Protein AF-A0A3P6CA48-F1 (afdb_monomer)

Nearest PDB structures (foldseek):
  6kyw-assembly1_B  TM=7.898E-01  e=3.110E-07  Brassica rapa
  6kyw-assembly1_A  TM=7.781E-01  e=2.750E-07  Brassica rapa
  8opz-assembly1_A  TM=3.203E-01  e=5.885E+00  Acinetobacter phage APK16

Solvent-accessible surface area (backbone atoms only — not comparable to full-atom values): 11022 Å² total; per-residue (Å²): 134,89,72,62,77,94,66,51,69,49,71,38,97,97,42,79,70,33,45,54,70,91,55,30,43,60,87,48,71,69,39,56,42,76,39,96,86,70,80,50,71,45,73,70,66,61,88,100,50,56,67,46,81,48,69,46,98,88,55,52,47,33,36,30,34,56,38,79,96,73,76,42,74,42,79,74,41,69,70,73,85,37,47,41,64,53,21,60,81,70,55,68,48,36,59,71,36,45,66,36,82,84,56,44,64,43,56,44,92,70,38,37,79,37,97,89,60,29,29,41,68,73,62,83,84,62,38,77,74,57,83,84,81,87,82,75,97,68,78,79,69,87,85,70,75,64,56,76,87,47,84,46,52,61,72,51,32,49,56,52,38,38,73,35,70,83,52,88,79,82,54,74,62,37

Sequence (174 aa):
MNYPDGIFAIDVTNYRMDTWNGYRFGDLPPVFQLNDNADSFLMNTFPNSYSRLTMSPAGLYHIHTWVPGMNLWNVSLSMREDACYWGRFNKTCGPYSVCSKNASCHCIQGVTEKLEGGCIRRNAMKCNEDIFEKLQKMKLPEDGERINGSSYSVEECEKVCLKDCDCKSFARMC

Radius of gyration: 18.99 Å; Cα contacts (8 Å, |Δi|>4): 239; chains: 1; bounding box: 41×39×56 Å

Secondary structure (DSSP, 8-state):
-PPPTT--EEEETTEEEEEB-SS-BTTS-S-EEE-TTSS-EEEP--TT--EEEEE-TTS-EEEEEEEGGGTEEEEEEE----HHHHHHHTT-S-TTEEE-TTS-EEEPTTEEE-TTSSEEESS---GGG-------SPPPPTTPPPSTTS---HHHHHHHHHH-TT-----TT-

InterPro domains:
  IPR000858 S-locus glycoprotein domain [PF00954] (38-113)
  IPR003609 PAN/Apple domain [PF08276] (127-172)
  IPR003609 PAN/Apple domain [PS50948] (127-174)

Organism: Brassica oleracea (NCBI:txid3712)

pLDDT: mean 80.18, std 10.65, range [42.03, 95.44]

Foldseek 3Di:
DDADPPWDFQDADPDGQFTDQQQDTFPDHSQWDQDPVNPDIDGHDDPPKDWDWDADNVGWIFIWIQDVVVRDTDGPDTDDPQLVSVCVVVVLAPPQWDADSVSDTDHDPQWDADPVGHTDGPDDDPQLPDDDDDDPPDGDDPPDHADPPDQDDPVRQVVVLSNDSPRDDDDGRD

Structure (mmCIF, N/CA/C/O backbone):
data_AF-A0A3P6CA48-F1
#
_entry.id   AF-A0A3P6CA48-F1
#
loop_
_atom_site.group_PDB
_atom_site.id
_atom_site.type_symbol
_atom_site.label_atom_id
_atom_site.label_alt_id
_atom_site.label_comp_id
_atom_site.label_asym_id
_atom_site.label_entity_id
_atom_site.label_seq_id
_atom_site.pdbx_PDB_ins_code
_atom_site.Cartn_x
_atom_site.Cartn_y
_atom_site.Cartn_z
_atom_site.occupancy
_atom_site.B_iso_or_equiv
_atom_site.auth_seq_id
_atom_site.auth_comp_id
_atom_site.auth_asym_id
_atom_site.auth_atom_id
_atom_site.pdbx_PDB_model_num
ATOM 1 N N . MET A 1 1 ? -15.776 5.666 -8.655 1.00 42.03 1 MET A N 1
ATOM 2 C CA . MET A 1 1 ? -15.454 5.822 -7.223 1.00 42.03 1 MET A CA 1
ATOM 3 C C . MET A 1 1 ? -14.883 7.218 -7.057 1.00 42.03 1 MET A C 1
ATOM 5 O O . MET A 1 1 ? -14.019 7.574 -7.846 1.00 42.03 1 MET A O 1
ATOM 9 N N . ASN A 1 2 ? -15.424 8.026 -6.142 1.00 42.72 2 ASN A N 1
ATOM 10 C CA . ASN A 1 2 ? -14.869 9.347 -5.835 1.00 42.72 2 ASN A CA 1
ATOM 11 C C . ASN A 1 2 ? -13.782 9.153 -4.779 1.00 42.72 2 ASN A C 1
ATOM 13 O O . ASN A 1 2 ? -14.066 8.601 -3.718 1.00 42.72 2 ASN A O 1
ATOM 17 N N . TYR A 1 3 ? -12.553 9.548 -5.096 1.00 49.59 3 TYR A N 1
ATOM 18 C CA . TYR A 1 3 ? -11.427 9.451 -4.175 1.00 49.59 3 TYR A CA 1
ATOM 19 C C . TYR A 1 3 ? -11.362 10.691 -3.281 1.00 49.59 3 TYR A C 1
ATOM 21 O O . TYR A 1 3 ? -11.605 11.793 -3.776 1.00 49.59 3 TYR A O 1
ATOM 29 N N . PRO A 1 4 ? -11.009 10.538 -1.992 1.00 54.75 4 PRO A N 1
ATOM 30 C CA . PRO A 1 4 ? -10.542 11.658 -1.188 1.00 54.75 4 PRO A CA 1
ATOM 31 C C . PRO A 1 4 ? -9.313 12.295 -1.847 1.00 54.75 4 PRO A C 1
ATOM 33 O O . PRO A 1 4 ? -8.452 11.581 -2.376 1.00 54.75 4 PRO A O 1
ATOM 36 N N . ASP A 1 5 ? -9.212 13.621 -1.789 1.00 56.53 5 ASP A N 1
ATOM 37 C CA . ASP A 1 5 ? -8.074 14.354 -2.344 1.00 56.53 5 ASP A CA 1
ATOM 38 C C . ASP A 1 5 ? -6.736 13.823 -1.794 1.00 56.53 5 ASP A C 1
ATOM 40 O O . ASP A 1 5 ? -6.569 13.569 -0.597 1.00 56.53 5 ASP A O 1
ATOM 44 N N . GLY A 1 6 ? -5.757 13.650 -2.688 1.00 62.16 6 GLY A N 1
ATOM 45 C CA . GLY A 1 6 ? -4.394 13.243 -2.331 1.00 62.16 6 GLY A CA 1
ATOM 46 C C . GLY A 1 6 ? -4.178 11.739 -2.127 1.00 62.16 6 GLY A C 1
ATOM 47 O O . GLY A 1 6 ? -3.109 11.349 -1.649 1.00 62.16 6 GLY A O 1
ATOM 48 N N . ILE A 1 7 ? -5.149 10.893 -2.483 1.00 69.50 7 ILE A N 1
ATOM 49 C CA . ILE A 1 7 ? -4.959 9.445 -2.617 1.00 69.50 7 ILE A CA 1
ATOM 50 C C . ILE A 1 7 ? -4.723 9.099 -4.088 1.00 69.50 7 ILE A C 1
ATOM 52 O O . ILE A 1 7 ? -5.602 9.275 -4.927 1.00 69.50 7 ILE A O 1
ATOM 56 N N . PHE A 1 8 ? -3.564 8.513 -4.385 1.00 76.31 8 PHE A N 1
ATOM 57 C CA . PHE A 1 8 ? -3.272 7.963 -5.708 1.00 76.31 8 PHE A CA 1
ATOM 58 C C . PHE A 1 8 ? -3.418 6.442 -5.689 1.00 76.31 8 PHE A C 1
ATOM 60 O O . PHE A 1 8 ? -2.934 5.775 -4.768 1.00 76.31 8 PHE A O 1
ATOM 67 N N . ALA A 1 9 ? -4.074 5.886 -6.704 1.00 76.25 9 ALA A N 1
ATOM 68 C CA . ALA A 1 9 ? -4.274 4.451 -6.845 1.00 76.25 9 ALA A CA 1
ATOM 69 C C . ALA A 1 9 ? -4.082 4.000 -8.297 1.00 76.25 9 ALA A C 1
ATOM 71 O O . ALA A 1 9 ? -4.310 4.762 -9.235 1.00 76.25 9 ALA A O 1
ATOM 72 N N . ILE A 1 10 ? -3.655 2.750 -8.461 1.00 75.25 10 ILE A N 1
ATOM 73 C CA . ILE A 1 10 ? -3.715 2.033 -9.733 1.00 75.25 10 ILE A CA 1
ATOM 74 C C . ILE A 1 10 ? -5.011 1.226 -9.714 1.00 75.25 10 ILE A C 1
ATOM 76 O O . ILE A 1 10 ? -5.170 0.356 -8.856 1.00 75.25 10 ILE A O 1
ATOM 80 N N . ASP A 1 11 ? -5.906 1.496 -10.662 1.00 74.12 11 ASP A N 1
ATOM 81 C CA . ASP A 1 11 ? -7.203 0.829 -10.775 1.00 74.12 11 ASP A CA 1
ATOM 82 C C . ASP A 1 11 ? -7.298 0.002 -12.051 1.00 74.12 11 ASP A C 1
ATOM 84 O O . ASP A 1 11 ? -6.843 0.405 -13.123 1.00 74.12 11 ASP A O 1
ATOM 88 N N . VAL A 1 12 ? -7.955 -1.148 -11.938 1.00 67.94 12 VAL A N 1
ATOM 89 C CA . VAL A 1 12 ? -8.281 -2.020 -13.066 1.00 67.94 12 VAL A CA 1
ATOM 90 C C . VAL A 1 12 ? -9.761 -2.309 -12.972 1.00 67.94 12 VAL A C 1
ATOM 92 O O . VAL A 1 12 ? -10.197 -2.835 -11.958 1.00 67.94 12 VAL A O 1
ATOM 95 N N . THR A 1 13 ? -10.517 -1.948 -14.010 1.00 64.25 13 THR A N 1
ATOM 96 C CA . THR A 1 13 ? -11.971 -2.133 -14.180 1.00 64.25 13 THR A CA 1
ATOM 97 C C . THR A 1 13 ? -12.689 -2.727 -12.954 1.00 64.25 13 THR A C 1
ATOM 99 O O . THR A 1 13 ? -12.823 -3.942 -12.833 1.00 64.25 13 THR A O 1
ATOM 102 N N . ASN A 1 14 ? -13.161 -1.849 -12.061 1.00 61.38 14 ASN A N 1
ATOM 103 C CA . ASN A 1 14 ? -13.905 -2.147 -10.823 1.00 61.38 14 ASN A CA 1
ATOM 104 C C . ASN A 1 14 ? -13.108 -2.651 -9.601 1.00 61.38 14 ASN A C 1
ATOM 106 O O . ASN A 1 14 ? -13.730 -2.935 -8.580 1.00 61.38 14 ASN A O 1
ATOM 110 N N . TYR A 1 15 ? -11.774 -2.709 -9.651 1.00 61.50 15 TYR A N 1
ATOM 111 C CA . TYR A 1 15 ? -10.930 -3.115 -8.522 1.00 61.50 15 TYR A CA 1
ATOM 112 C C . TYR A 1 15 ? -9.783 -2.129 -8.274 1.00 61.50 15 TYR A C 1
ATOM 114 O O . TYR A 1 15 ? -9.010 -1.808 -9.183 1.00 61.50 15 TYR A O 1
ATOM 122 N N . ARG A 1 16 ? -9.643 -1.692 -7.014 1.00 64.12 16 ARG A N 1
ATOM 123 C CA . ARG A 1 16 ? -8.539 -0.842 -6.558 1.00 64.12 16 ARG A CA 1
ATOM 124 C C . ARG A 1 16 ? -7.302 -1.709 -6.381 1.00 64.12 16 ARG A C 1
ATOM 126 O O . ARG A 1 16 ? -7.185 -2.395 -5.372 1.00 64.12 16 ARG A O 1
ATOM 133 N N . MET A 1 17 ? -6.364 -1.727 -7.326 1.00 70.19 17 MET A N 1
ATOM 134 C CA . MET A 1 17 ? -5.236 -2.666 -7.267 1.00 70.19 17 MET A CA 1
ATOM 135 C C . MET A 1 17 ? -4.247 -2.296 -6.167 1.00 70.19 17 MET A C 1
ATOM 137 O O . MET A 1 17 ? -4.059 -3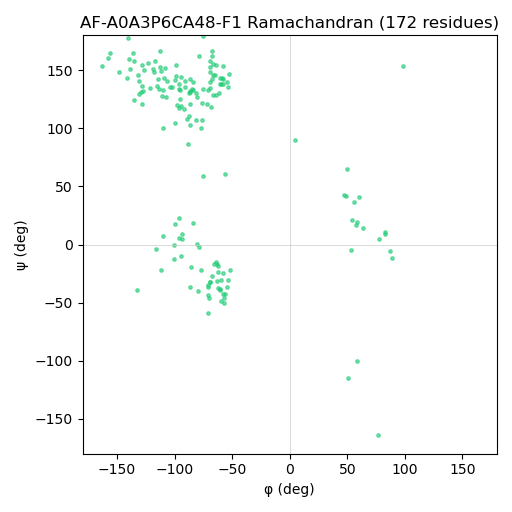.083 -5.237 1.00 70.19 17 MET A O 1
ATOM 141 N N . ASP A 1 18 ? -3.670 -1.099 -6.217 1.00 77.56 18 ASP A N 1
ATOM 142 C CA . ASP A 1 18 ? -2.642 -0.667 -5.269 1.00 77.56 18 ASP A CA 1
ATOM 143 C C . ASP A 1 18 ? -2.698 0.833 -5.010 1.00 77.56 18 ASP A C 1
ATOM 145 O O . ASP A 1 18 ? -3.057 1.621 -5.880 1.00 77.56 18 ASP A O 1
ATOM 149 N N . THR A 1 19 ? -2.329 1.224 -3.793 1.00 79.00 19 THR A N 1
ATOM 150 C CA . THR A 1 19 ? -2.370 2.608 -3.319 1.00 79.00 19 THR A CA 1
ATOM 151 C C . THR A 1 19 ? -0.960 3.150 -3.173 1.00 79.00 19 THR A C 1
ATOM 153 O O . THR A 1 19 ? -0.037 2.421 -2.795 1.00 79.00 19 THR A O 1
ATOM 156 N N . TRP A 1 20 ? -0.778 4.429 -3.491 1.00 80.88 20 TRP A N 1
ATOM 157 C CA . TRP A 1 20 ? 0.463 5.136 -3.214 1.00 80.88 20 TRP A CA 1
ATOM 158 C C . TRP A 1 20 ? 0.575 5.393 -1.715 1.00 80.88 20 TRP A C 1
ATOM 160 O O . TRP A 1 20 ? -0.267 6.071 -1.133 1.00 80.88 20 TRP A O 1
ATOM 170 N N . ASN A 1 21 ? 1.631 4.877 -1.090 1.00 77.00 21 ASN A N 1
ATOM 171 C CA . ASN A 1 21 ? 1.873 5.053 0.345 1.00 77.00 21 ASN A CA 1
ATOM 172 C C . ASN A 1 21 ? 2.904 6.151 0.665 1.00 77.00 21 ASN A C 1
ATOM 174 O O . ASN A 1 21 ? 3.501 6.137 1.743 1.00 77.00 21 ASN A O 1
ATOM 178 N N . GLY A 1 22 ? 3.189 7.040 -0.292 1.00 77.25 22 GLY A N 1
ATOM 179 C CA . GLY A 1 22 ? 4.251 8.042 -0.171 1.00 77.25 22 GLY A CA 1
ATOM 180 C C . GLY A 1 22 ? 5.628 7.589 -0.647 1.00 77.25 22 GLY A C 1
ATOM 181 O O . GLY A 1 22 ? 6.522 8.418 -0.784 1.00 77.25 22 GLY A O 1
ATOM 182 N N . TYR A 1 23 ? 5.808 6.290 -0.891 1.00 80.56 23 TYR A N 1
ATOM 183 C CA . TYR A 1 23 ? 7.094 5.706 -1.268 1.00 80.56 23 TYR A CA 1
ATOM 184 C C . TYR A 1 23 ? 7.001 4.754 -2.463 1.00 80.56 23 TYR A C 1
ATOM 186 O O . TYR A 1 23 ? 7.891 4.726 -3.310 1.00 80.56 23 TYR A O 1
ATOM 194 N N . ARG A 1 24 ? 5.939 3.948 -2.533 1.00 83.62 24 ARG A N 1
ATOM 195 C CA . ARG A 1 24 ? 5.675 3.007 -3.626 1.00 83.62 24 ARG A CA 1
ATOM 196 C C . ARG A 1 24 ? 4.180 2.692 -3.719 1.00 83.62 24 ARG A C 1
ATOM 198 O O . ARG A 1 24 ? 3.425 2.931 -2.777 1.00 83.62 24 ARG A O 1
ATOM 205 N N . PHE A 1 25 ? 3.764 2.104 -4.834 1.00 81.75 25 PHE A N 1
ATOM 206 C CA . PHE A 1 25 ? 2.420 1.545 -4.991 1.00 81.75 25 PHE A CA 1
ATOM 207 C C . PHE A 1 25 ? 2.391 0.102 -4.490 1.00 81.75 25 PHE A C 1
ATOM 209 O O . PHE A 1 25 ? 2.993 -0.763 -5.118 1.00 81.75 25 PHE A O 1
ATOM 216 N N . GLY A 1 26 ? 1.721 -0.173 -3.369 1.00 78.25 26 GLY A N 1
ATOM 217 C CA . GLY A 1 26 ? 1.612 -1.538 -2.834 1.00 78.25 26 GLY A CA 1
ATOM 218 C C . GLY A 1 26 ? 2.963 -2.261 -2.711 1.00 78.25 26 GLY A C 1
ATOM 219 O O . GLY A 1 26 ? 3.843 -1.842 -1.946 1.00 78.25 26 GLY A O 1
ATOM 220 N N . ASP A 1 27 ? 3.133 -3.336 -3.483 1.00 75.50 27 ASP A N 1
ATOM 221 C CA . ASP A 1 27 ? 4.367 -4.133 -3.540 1.00 75.50 27 ASP A CA 1
ATOM 222 C C . ASP A 1 27 ? 5.313 -3.759 -4.693 1.00 75.50 27 ASP A C 1
ATOM 224 O O . ASP A 1 27 ? 6.335 -4.424 -4.893 1.00 75.50 27 ASP A O 1
ATOM 228 N N . LEU A 1 28 ? 5.006 -2.705 -5.462 1.00 78.88 28 LEU A N 1
ATOM 229 C CA . LEU A 1 28 ? 5.900 -2.226 -6.511 1.00 78.88 28 LEU A CA 1
ATOM 230 C C . LEU A 1 28 ? 7.225 -1.800 -5.879 1.00 78.88 28 LEU A C 1
ATOM 232 O O . LEU A 1 28 ? 7.234 -1.225 -4.788 1.00 78.88 28 LEU A O 1
ATOM 236 N N . PRO A 1 29 ? 8.366 -2.031 -6.546 1.00 81.25 29 PRO A N 1
ATOM 237 C CA . PRO A 1 29 ? 9.593 -1.369 -6.157 1.00 81.25 29 PRO A CA 1
ATOM 238 C C . PRO A 1 29 ? 9.390 0.158 -6.219 1.00 81.25 29 PRO A C 1
ATOM 240 O O . PRO A 1 29 ? 8.553 0.640 -6.986 1.00 81.25 29 PRO A O 1
ATOM 243 N N . PRO A 1 30 ? 10.147 0.929 -5.424 1.00 86.44 30 PRO A N 1
ATOM 244 C CA . PRO A 1 30 ? 10.048 2.388 -5.338 1.00 86.44 30 PRO A CA 1
ATOM 245 C C . PRO A 1 30 ? 10.677 3.058 -6.572 1.00 86.44 30 PRO A C 1
ATOM 247 O O . PRO A 1 30 ? 11.652 3.796 -6.480 1.00 86.44 30 PRO A O 1
ATOM 250 N N . VAL A 1 31 ? 10.161 2.728 -7.755 1.00 86.94 31 VAL A N 1
ATOM 251 C CA . VAL A 1 31 ? 10.617 3.259 -9.046 1.00 86.94 31 VAL A CA 1
ATOM 252 C C . VAL A 1 31 ? 9.793 4.457 -9.492 1.00 86.94 31 VAL A C 1
ATOM 254 O O . VAL A 1 31 ? 10.164 5.111 -10.456 1.00 86.94 31 VAL A O 1
ATOM 257 N N . PHE A 1 32 ? 8.681 4.740 -8.815 1.00 88.19 32 PHE A N 1
ATOM 258 C CA . PHE A 1 32 ? 7.836 5.890 -9.101 1.00 88.19 32 PHE A CA 1
ATOM 259 C C . PHE A 1 32 ? 8.128 7.018 -8.121 1.00 88.19 32 PHE A C 1
ATOM 261 O O . PHE A 1 32 ? 8.322 6.779 -6.931 1.00 88.19 32 PHE A O 1
ATOM 268 N N . GLN A 1 33 ? 8.114 8.242 -8.628 1.00 89.12 33 GLN A N 1
ATOM 269 C CA . GLN A 1 33 ? 8.213 9.468 -7.855 1.00 89.12 33 GLN A CA 1
ATOM 270 C C . GLN A 1 33 ? 7.053 10.378 -8.245 1.00 89.12 33 GLN A C 1
ATOM 272 O O . GLN A 1 33 ? 6.780 10.559 -9.431 1.00 89.12 33 GLN A O 1
ATOM 277 N N . LEU A 1 34 ? 6.355 10.922 -7.250 1.00 86.31 34 LEU A N 1
ATOM 278 C CA . LEU A 1 34 ? 5.326 11.927 -7.492 1.00 86.31 34 LEU A CA 1
ATOM 279 C C . LEU A 1 34 ? 6.001 13.195 -8.030 1.00 86.31 34 LEU A C 1
ATOM 281 O O . LEU A 1 34 ? 6.983 13.657 -7.448 1.00 86.31 34 LEU A O 1
ATOM 285 N N . ASN A 1 35 ? 5.498 13.713 -9.147 1.00 85.56 35 ASN A N 1
ATOM 286 C CA . ASN A 1 35 ? 5.976 14.958 -9.736 1.00 85.56 35 ASN A CA 1
ATOM 287 C C . ASN A 1 35 ? 5.655 16.152 -8.816 1.00 85.56 35 ASN A C 1
ATOM 289 O O . ASN A 1 35 ? 4.693 16.092 -8.051 1.00 85.56 35 ASN A O 1
ATOM 293 N N . ASP A 1 36 ? 6.409 17.249 -8.920 1.00 81.56 36 ASP A N 1
ATOM 294 C CA . ASP A 1 36 ? 6.279 18.416 -8.026 1.00 81.56 36 ASP A CA 1
ATOM 295 C C . ASP A 1 36 ? 4.877 19.046 -8.065 1.00 81.56 36 ASP A C 1
ATOM 297 O O . ASP A 1 36 ? 4.374 19.540 -7.057 1.00 81.56 36 ASP A O 1
ATOM 301 N N . ASN A 1 37 ? 4.206 18.961 -9.216 1.00 80.00 37 ASN A N 1
ATOM 302 C CA . ASN A 1 37 ? 2.837 19.448 -9.406 1.00 80.00 37 ASN A CA 1
ATOM 303 C C . ASN A 1 37 ? 1.764 18.497 -8.839 1.00 80.00 37 ASN A C 1
ATOM 305 O O . ASN A 1 37 ? 0.577 18.798 -8.932 1.00 80.00 37 ASN A O 1
ATOM 309 N N . ALA A 1 38 ? 2.166 17.344 -8.291 1.00 75.94 38 ALA A N 1
ATOM 310 C CA . ALA A 1 38 ? 1.310 16.294 -7.737 1.00 75.94 38 ALA A CA 1
ATOM 311 C C . ALA A 1 38 ? 0.215 15.761 -8.687 1.00 75.94 38 ALA A C 1
ATOM 313 O O . ALA A 1 38 ? -0.764 15.165 -8.241 1.00 75.94 38 ALA A O 1
ATOM 314 N N . ASP A 1 39 ? 0.386 15.941 -9.997 1.00 81.44 39 ASP A N 1
ATOM 315 C CA . ASP A 1 39 ? -0.572 15.550 -11.038 1.00 81.44 39 ASP A CA 1
ATOM 316 C C . ASP A 1 39 ? -0.205 14.236 -11.746 1.00 81.44 39 ASP A C 1
ATOM 318 O O . ASP A 1 39 ? -1.007 13.665 -12.486 1.00 81.44 39 ASP A O 1
ATOM 322 N N . SER A 1 40 ? 1.019 13.753 -11.542 1.00 85.00 40 SER A N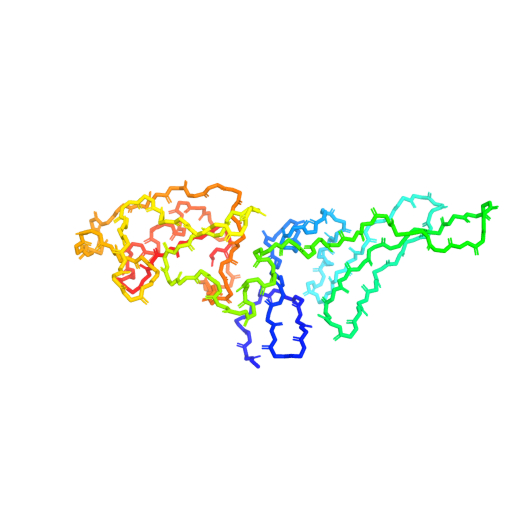 1
ATOM 323 C CA . SER A 1 40 ? 1.597 12.657 -12.311 1.00 85.00 40 SER A CA 1
ATOM 324 C C . SER A 1 40 ? 2.735 11.967 -11.561 1.00 85.00 40 SER A C 1
ATOM 326 O O . SER A 1 40 ? 3.335 12.520 -10.638 1.00 85.00 40 SER A O 1
ATOM 328 N N . PHE A 1 41 ? 3.041 10.736 -11.976 1.00 87.62 41 PHE A N 1
ATOM 329 C CA . PHE A 1 41 ? 4.183 9.972 -11.480 1.00 87.62 41 PHE A CA 1
ATOM 330 C C . PHE A 1 41 ? 5.244 9.833 -12.566 1.00 87.62 41 PHE A C 1
ATOM 332 O O . PHE A 1 41 ? 4.950 9.439 -13.695 1.00 87.62 41 PHE A O 1
ATOM 339 N N . LEU A 1 42 ? 6.492 10.093 -12.193 1.00 89.12 42 LEU A N 1
ATOM 340 C CA . LEU A 1 42 ? 7.669 9.837 -13.008 1.00 89.12 42 LEU A CA 1
ATOM 341 C C . LEU A 1 42 ? 8.253 8.478 -12.632 1.00 89.12 42 LEU A C 1
ATOM 343 O O . LEU A 1 42 ? 8.411 8.167 -11.452 1.00 89.12 42 LEU A O 1
ATOM 347 N N . MET A 1 43 ? 8.570 7.657 -13.634 1.00 87.94 43 MET A N 1
ATOM 348 C CA . MET A 1 43 ? 9.280 6.399 -13.421 1.00 87.94 43 MET A CA 1
ATOM 349 C C . MET A 1 43 ? 10.783 6.631 -13.563 1.00 87.94 43 MET A C 1
ATOM 351 O O . MET A 1 43 ? 11.265 6.963 -14.645 1.00 87.94 43 MET A O 1
ATOM 355 N N . ASN A 1 44 ? 11.523 6.413 -12.483 1.00 87.06 44 ASN A N 1
ATOM 356 C CA . ASN A 1 44 ? 12.972 6.514 -12.457 1.00 87.06 44 ASN A CA 1
ATOM 357 C C . ASN A 1 44 ? 13.594 5.285 -13.127 1.00 87.06 44 ASN A C 1
ATOM 359 O O . ASN A 1 44 ? 13.378 4.146 -12.706 1.00 87.06 44 ASN A O 1
ATOM 363 N N . THR A 1 45 ? 14.384 5.523 -14.173 1.00 85.00 45 THR A N 1
ATOM 364 C CA . THR A 1 45 ? 15.083 4.484 -14.938 1.00 85.00 45 THR A CA 1
ATOM 365 C C . THR A 1 45 ? 16.591 4.654 -14.839 1.00 85.00 45 THR A C 1
ATOM 367 O O . THR A 1 45 ? 17.102 5.744 -14.581 1.00 85.00 45 THR A O 1
ATOM 370 N N . PHE A 1 46 ? 17.332 3.572 -15.074 1.00 83.06 46 PHE A N 1
ATOM 371 C CA . PHE A 1 46 ? 18.785 3.661 -15.167 1.00 83.06 46 PHE A CA 1
ATOM 372 C C . PHE A 1 46 ? 19.211 4.465 -16.410 1.00 83.06 46 PHE A C 1
ATOM 374 O O . PHE A 1 46 ? 18.551 4.366 -17.451 1.00 83.06 46 PHE A O 1
ATOM 381 N N . PRO A 1 47 ? 20.318 5.231 -16.342 1.00 84.88 47 PRO A N 1
ATOM 382 C CA . PRO A 1 47 ? 20.875 5.908 -17.509 1.00 84.88 47 PRO A CA 1
ATOM 383 C C . PRO A 1 47 ? 21.135 4.922 -18.651 1.00 84.88 47 PRO A C 1
ATOM 385 O O . PRO A 1 47 ? 21.612 3.813 -18.417 1.00 84.88 47 PRO A O 1
ATOM 388 N N . ASN A 1 48 ? 20.838 5.329 -19.888 1.00 84.88 48 ASN A N 1
ATOM 389 C CA . ASN A 1 48 ? 20.998 4.508 -21.098 1.00 84.88 48 ASN A CA 1
ATOM 390 C C . ASN A 1 48 ? 20.214 3.179 -21.091 1.00 84.88 48 ASN A C 1
ATOM 392 O O . ASN A 1 48 ? 20.521 2.274 -21.865 1.00 84.88 48 ASN A O 1
ATOM 396 N N . SER A 1 49 ? 19.193 3.061 -20.241 1.00 85.81 49 SER A N 1
ATOM 397 C CA . SER A 1 49 ? 18.261 1.939 -20.221 1.00 85.81 49 SER A CA 1
ATOM 398 C C . SER A 1 49 ? 16.866 2.432 -20.573 1.00 85.81 49 SER A C 1
ATOM 400 O O . SER A 1 49 ? 16.404 3.440 -20.043 1.00 85.81 49 SER A O 1
ATOM 402 N N . TYR A 1 50 ? 16.165 1.690 -21.427 1.00 89.75 50 TYR A N 1
ATOM 403 C CA . TYR A 1 50 ? 14.744 1.920 -21.657 1.00 89.75 50 TYR A CA 1
ATOM 404 C C . TYR A 1 50 ? 13.948 0.979 -20.767 1.00 89.75 50 TYR A C 1
ATOM 406 O O . TYR A 1 50 ? 14.129 -0.239 -20.831 1.00 89.75 50 TYR A O 1
ATOM 414 N N . SER A 1 51 ? 13.044 1.534 -19.969 1.00 90.75 51 SER A N 1
ATOM 415 C CA . SER A 1 51 ? 12.087 0.756 -19.191 1.00 90.75 51 SER A CA 1
ATOM 416 C C . SER A 1 51 ? 10.673 1.243 -19.472 1.00 90.75 51 SER A C 1
ATOM 418 O O . SER A 1 51 ? 10.459 2.416 -19.770 1.00 90.75 51 SER A O 1
ATOM 420 N N . ARG A 1 52 ? 9.696 0.341 -19.380 1.00 89.69 52 ARG A N 1
ATOM 421 C CA . ARG A 1 52 ? 8.274 0.678 -19.520 1.00 89.69 52 ARG A CA 1
ATOM 422 C C . ARG A 1 52 ? 7.429 -0.114 -18.536 1.00 89.69 52 ARG A C 1
ATOM 424 O O . ARG A 1 52 ? 7.695 -1.296 -18.315 1.00 89.69 52 ARG A O 1
ATOM 431 N N . LEU A 1 53 ? 6.396 0.528 -18.007 1.00 86.62 53 LEU A N 1
ATOM 432 C CA . LEU A 1 53 ? 5.301 -0.147 -17.324 1.00 86.62 53 LEU A CA 1
ATOM 433 C C . LEU A 1 53 ? 4.259 -0.558 -18.370 1.00 86.62 53 LEU A C 1
ATOM 435 O O . LEU A 1 53 ? 3.866 0.252 -19.208 1.00 86.62 53 LEU A O 1
ATOM 439 N N . THR A 1 54 ? 3.816 -1.806 -18.334 1.00 87.06 54 THR A N 1
ATOM 440 C CA . THR A 1 54 ? 2.669 -2.291 -19.109 1.00 87.06 54 THR A CA 1
ATOM 441 C C . THR A 1 54 ? 1.641 -2.876 -18.156 1.00 87.06 54 THR A C 1
ATOM 443 O O . THR A 1 54 ? 1.981 -3.282 -17.045 1.00 87.06 54 THR A O 1
ATOM 446 N N . MET A 1 55 ? 0.385 -2.916 -18.587 1.00 81.12 55 MET A N 1
ATOM 447 C CA . MET A 1 55 ? -0.707 -3.522 -17.837 1.00 81.12 55 MET A CA 1
ATOM 448 C C . MET A 1 55 ? -1.454 -4.495 -18.745 1.00 81.12 55 MET A C 1
ATOM 450 O O . MET A 1 55 ? -1.771 -4.163 -19.888 1.00 81.12 55 MET A O 1
ATOM 454 N N . SER A 1 56 ? -1.694 -5.707 -18.256 1.00 78.62 56 SER A N 1
ATOM 455 C CA . SER A 1 56 ? -2.472 -6.723 -18.955 1.00 78.62 56 SER A CA 1
ATOM 456 C C . SER A 1 56 ? -3.976 -6.452 -18.810 1.00 78.62 56 SER A C 1
ATOM 458 O O . SER A 1 56 ? -4.389 -5.747 -17.886 1.00 78.62 56 SER A O 1
ATOM 460 N N . PRO A 1 57 ? -4.833 -7.048 -19.661 1.00 75.56 57 PRO A N 1
ATOM 461 C CA . PRO A 1 57 ? -6.286 -6.967 -19.493 1.00 75.56 57 PRO A CA 1
ATOM 462 C C . PRO A 1 57 ? -6.793 -7.504 -18.145 1.00 75.56 57 PRO A C 1
ATOM 464 O O . PRO A 1 57 ? -7.848 -7.088 -17.681 1.00 75.56 57 PRO A O 1
ATOM 467 N N . ALA A 1 58 ? -6.036 -8.402 -17.502 1.00 72.38 58 ALA A N 1
ATOM 468 C CA . ALA A 1 58 ? -6.330 -8.915 -16.163 1.00 72.38 58 ALA A CA 1
ATOM 469 C C . ALA A 1 58 ? -5.892 -7.956 -15.038 1.00 72.38 58 ALA A C 1
ATOM 471 O O . ALA A 1 58 ? -6.046 -8.274 -13.863 1.00 72.38 58 ALA A O 1
ATOM 472 N N . GLY A 1 59 ? -5.322 -6.795 -15.381 1.00 72.81 59 GLY A N 1
ATOM 473 C CA . GLY A 1 59 ? -4.859 -5.805 -14.415 1.00 72.81 59 GLY A CA 1
ATOM 474 C C . GLY A 1 59 ? -3.481 -6.057 -13.824 1.00 72.81 59 GLY A C 1
ATOM 475 O O . GLY A 1 59 ? -3.073 -5.372 -12.887 1.00 72.81 59 GLY A O 1
ATOM 476 N N . LEU A 1 60 ? -2.758 -7.033 -14.365 1.00 75.94 60 LEU A N 1
ATOM 477 C CA . LEU A 1 60 ? -1.404 -7.339 -13.929 1.00 75.94 60 LEU A CA 1
ATOM 478 C C . LEU A 1 60 ? -0.446 -6.371 -14.589 1.00 75.94 60 LEU A C 1
ATOM 480 O O . LEU A 1 60 ? -0.469 -6.195 -15.807 1.00 75.94 60 LEU A O 1
ATOM 484 N N . TYR A 1 61 ? 0.413 -5.763 -13.790 1.00 80.44 61 TYR A N 1
ATOM 485 C CA . TYR A 1 61 ? 1.379 -4.805 -14.283 1.00 80.44 61 TYR A CA 1
ATOM 486 C C . TYR A 1 61 ? 2.790 -5.387 -14.292 1.00 80.44 61 TYR A C 1
ATOM 488 O O . TYR A 1 61 ? 3.217 -6.117 -13.389 1.00 80.44 61 TYR A O 1
ATOM 496 N N . HIS A 1 62 ? 3.520 -5.047 -15.350 1.00 85.06 62 HIS A N 1
ATOM 497 C CA . HIS A 1 62 ? 4.868 -5.526 -15.601 1.00 85.06 62 HIS A CA 1
ATOM 498 C C . HIS A 1 62 ? 5.794 -4.348 -15.862 1.00 85.06 62 HIS A C 1
ATOM 500 O O . HIS A 1 62 ? 5.469 -3.441 -16.629 1.00 85.06 62 HIS A O 1
ATOM 506 N N . ILE A 1 63 ? 6.984 -4.392 -15.267 1.00 87.50 63 ILE A N 1
ATOM 507 C CA . ILE A 1 63 ? 8.078 -3.506 -15.656 1.00 87.50 63 ILE A CA 1
ATOM 508 C C . ILE A 1 63 ? 8.944 -4.276 -16.637 1.00 87.50 63 ILE A C 1
ATOM 510 O O . ILE A 1 63 ? 9.544 -5.299 -16.293 1.00 87.50 63 ILE A O 1
ATOM 514 N N . HIS A 1 64 ? 9.016 -3.767 -17.859 1.00 90.75 64 HIS A N 1
ATOM 515 C CA . HIS A 1 64 ? 9.917 -4.274 -18.874 1.00 90.75 64 HIS A CA 1
ATOM 516 C C . HIS A 1 64 ? 11.162 -3.405 -18.960 1.00 90.75 64 HIS A C 1
ATOM 518 O O . HIS A 1 64 ? 11.065 -2.182 -18.872 1.00 90.75 64 HIS A O 1
ATOM 524 N N . THR A 1 65 ? 12.297 -4.036 -19.234 1.00 92.25 65 THR A N 1
ATOM 525 C CA . THR A 1 65 ? 13.547 -3.361 -19.586 1.00 92.25 65 THR A CA 1
ATOM 526 C C . THR A 1 65 ? 13.996 -3.833 -20.958 1.00 92.25 65 THR A C 1
ATOM 528 O O . THR A 1 65 ? 13.931 -5.025 -21.272 1.00 92.25 65 THR A O 1
ATOM 531 N N . TRP A 1 66 ? 14.409 -2.895 -21.800 1.00 93.56 66 TRP A N 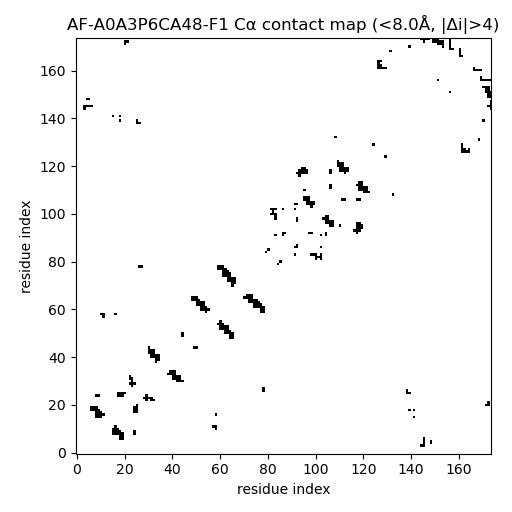1
ATOM 532 C CA . TRP A 1 66 ? 14.928 -3.190 -23.125 1.00 93.56 66 TRP A CA 1
ATOM 533 C C . TRP A 1 66 ? 16.302 -3.847 -23.023 1.00 93.56 66 TRP A C 1
ATOM 535 O O . TRP A 1 66 ? 17.172 -3.364 -22.300 1.00 93.56 66 TRP A O 1
ATOM 545 N N . VAL A 1 67 ? 16.504 -4.931 -23.768 1.00 92.69 67 VAL A N 1
ATOM 546 C CA . VAL A 1 67 ? 17.787 -5.633 -23.862 1.00 92.69 67 VAL A CA 1
ATOM 547 C C . VAL A 1 67 ? 18.361 -5.396 -25.261 1.00 92.69 67 VAL A C 1
ATOM 549 O O . VAL A 1 67 ? 17.948 -6.083 -26.199 1.00 92.69 67 VAL A O 1
ATOM 552 N N . PRO A 1 68 ? 19.320 -4.460 -25.432 1.00 90.06 68 PRO A N 1
ATOM 553 C CA . PRO A 1 68 ? 19.822 -4.081 -26.754 1.00 90.06 68 PRO A CA 1
ATOM 554 C C . PRO A 1 68 ? 20.406 -5.255 -27.542 1.00 90.06 68 PRO A C 1
ATOM 556 O O . PRO A 1 68 ? 20.095 -5.422 -28.714 1.00 90.06 68 PRO A O 1
ATOM 559 N N . GLY A 1 69 ? 21.190 -6.121 -26.888 1.00 92.00 69 GLY A N 1
ATOM 560 C CA . GLY A 1 69 ? 21.832 -7.266 -27.546 1.00 92.00 69 GLY A CA 1
ATOM 561 C C . GLY A 1 69 ? 20.860 -8.326 -28.075 1.00 92.00 69 GLY A C 1
ATOM 562 O O . GLY A 1 69 ? 21.247 -9.146 -28.899 1.00 92.00 69 GLY A O 1
ATOM 563 N N . MET A 1 70 ? 19.605 -8.309 -27.620 1.00 93.62 70 MET A N 1
ATOM 564 C CA . MET A 1 70 ? 18.572 -9.270 -28.014 1.00 93.62 70 MET A CA 1
ATOM 565 C C . MET A 1 70 ? 17.402 -8.617 -28.763 1.00 93.62 70 MET A C 1
ATOM 567 O O . MET A 1 70 ? 16.499 -9.328 -29.194 1.00 93.62 70 MET A O 1
ATOM 571 N N . ASN A 1 71 ? 17.395 -7.284 -28.904 1.00 93.12 71 ASN A N 1
ATOM 572 C CA . ASN A 1 71 ? 16.297 -6.504 -29.483 1.00 93.12 71 ASN A CA 1
ATOM 573 C C . ASN A 1 71 ? 14.909 -6.881 -28.933 1.00 93.12 71 ASN A C 1
ATOM 575 O O . ASN A 1 71 ? 13.938 -7.002 -29.683 1.00 93.12 71 ASN A O 1
ATOM 579 N N . LEU A 1 72 ? 14.808 -7.078 -27.615 1.00 95.44 72 LEU A N 1
ATOM 580 C CA . LEU A 1 72 ? 13.556 -7.465 -26.969 1.00 95.44 72 LEU A CA 1
ATOM 581 C C . LEU A 1 72 ? 13.320 -6.750 -25.641 1.00 95.44 72 LEU A C 1
ATOM 583 O O . LEU A 1 72 ? 14.239 -6.256 -24.985 1.00 95.44 72 LEU A O 1
ATOM 587 N N . TRP A 1 73 ? 12.054 -6.741 -25.234 1.00 94.00 73 TRP A N 1
ATOM 588 C CA . TRP A 1 73 ? 11.619 -6.291 -23.918 1.00 94.00 73 TRP A CA 1
ATOM 589 C C . TRP A 1 73 ? 11.636 -7.461 -22.938 1.00 94.00 73 TRP A C 1
ATOM 591 O O . TRP A 1 73 ? 10.767 -8.329 -22.998 1.00 94.00 73 TRP A O 1
ATOM 601 N N . ASN A 1 74 ? 12.590 -7.465 -22.010 1.00 92.38 74 ASN A N 1
ATOM 602 C CA . ASN A 1 74 ? 12.640 -8.456 -20.943 1.00 92.38 74 ASN A CA 1
ATOM 603 C C . ASN A 1 74 ? 11.743 -8.030 -19.775 1.00 92.38 74 ASN A C 1
ATOM 605 O O . ASN A 1 74 ? 11.732 -6.857 -19.401 1.00 92.38 74 ASN A O 1
ATOM 609 N N . VAL A 1 75 ? 11.022 -8.972 -19.169 1.00 89.75 75 VAL A N 1
ATOM 610 C CA . VAL A 1 75 ? 10.235 -8.709 -17.956 1.00 89.75 75 VAL A CA 1
ATOM 611 C C . VAL A 1 75 ? 11.193 -8.641 -16.768 1.00 89.75 75 VAL A C 1
ATOM 613 O O . VAL A 1 75 ? 11.749 -9.650 -16.346 1.00 89.75 75 VAL A O 1
ATOM 616 N N . SER A 1 76 ? 11.417 -7.439 -16.242 1.00 83.62 76 SER A N 1
ATOM 617 C CA . SER A 1 76 ? 12.299 -7.209 -15.088 1.00 83.62 76 SER A CA 1
ATOM 618 C C . SER A 1 76 ? 11.566 -7.382 -13.766 1.00 83.62 76 SER A C 1
ATOM 620 O O . SER A 1 76 ? 12.127 -7.899 -12.804 1.00 83.62 76 SER A O 1
ATOM 622 N N . LEU A 1 77 ? 10.299 -6.975 -13.730 1.00 82.38 77 LEU A N 1
ATOM 623 C CA . LEU A 1 77 ? 9.401 -7.237 -12.621 1.00 82.38 77 LEU A CA 1
ATOM 624 C C . LEU A 1 77 ? 8.067 -7.694 -13.191 1.00 82.38 77 LEU A C 1
ATOM 626 O O . LEU A 1 77 ? 7.438 -6.979 -13.970 1.00 82.38 77 LEU A O 1
ATOM 630 N N . SER A 1 78 ? 7.632 -8.865 -12.751 1.00 77.31 78 SER A N 1
ATOM 631 C CA . SER A 1 78 ? 6.233 -9.243 -12.814 1.00 77.31 78 SER A CA 1
ATOM 632 C C . SER A 1 78 ? 5.699 -9.191 -11.406 1.00 77.31 78 SER A C 1
ATOM 634 O O . SER A 1 78 ? 6.257 -9.834 -10.510 1.00 77.31 78 SER A O 1
ATOM 636 N N . MET A 1 79 ? 4.614 -8.458 -11.212 1.00 72.94 79 MET A N 1
ATOM 637 C CA . MET A 1 79 ? 3.846 -8.681 -10.009 1.00 72.94 79 MET A CA 1
ATOM 638 C C . MET A 1 79 ? 3.330 -10.098 -9.984 1.00 72.94 79 MET A C 1
ATOM 640 O O . MET A 1 79 ? 2.864 -10.631 -10.993 1.00 72.94 79 MET A O 1
ATOM 644 N N . ARG A 1 80 ? 3.569 -10.741 -8.841 1.00 61.62 80 ARG A N 1
ATOM 645 C CA . ARG A 1 80 ? 3.183 -12.122 -8.655 1.00 61.62 80 ARG A CA 1
ATOM 646 C C . ARG A 1 80 ? 1.709 -12.136 -8.323 1.00 61.62 80 ARG A C 1
ATOM 648 O O . ARG A 1 80 ? 1.270 -11.523 -7.358 1.00 61.62 80 ARG A O 1
ATOM 655 N N . GLU A 1 81 ? 1.016 -12.930 -9.111 1.00 66.88 81 GLU A N 1
ATOM 656 C CA . GLU A 1 81 ? -0.187 -13.659 -8.764 1.00 66.88 81 GLU A CA 1
ATOM 657 C C . GLU A 1 81 ? 0.055 -14.560 -7.542 1.00 66.88 81 GLU A C 1
ATOM 659 O O . GLU A 1 81 ? 0.008 -15.787 -7.629 1.00 66.88 81 GLU A O 1
ATOM 664 N N . ASP A 1 82 ? 0.423 -13.989 -6.396 1.00 72.25 82 ASP A N 1
ATOM 665 C CA . ASP A 1 82 ? 0.380 -14.788 -5.187 1.00 72.25 82 ASP A CA 1
ATOM 666 C C . ASP A 1 82 ? -1.082 -15.072 -4.831 1.00 72.25 82 ASP A C 1
ATOM 668 O O . ASP A 1 82 ? -2.025 -14.404 -5.275 1.00 72.25 82 ASP A O 1
ATOM 672 N N . ALA A 1 83 ? -1.290 -16.131 -4.060 1.00 74.50 83 ALA A N 1
ATOM 673 C CA . ALA A 1 83 ? -2.637 -16.565 -3.744 1.00 74.50 83 ALA A CA 1
ATOM 674 C C . ALA A 1 83 ? -3.437 -15.505 -2.963 1.00 74.50 83 ALA A C 1
ATOM 676 O O . ALA A 1 83 ? -4.663 -15.558 -2.965 1.00 74.50 83 ALA A O 1
ATOM 677 N N . CYS A 1 84 ? -2.774 -14.522 -2.343 1.00 78.50 84 CYS A N 1
ATOM 678 C CA . CYS A 1 84 ? -3.428 -13.402 -1.672 1.00 78.50 84 CYS A CA 1
ATOM 679 C C . CYS A 1 84 ? -3.891 -12.328 -2.647 1.00 78.50 84 CYS A C 1
ATOM 681 O O . CYS A 1 84 ? -4.993 -11.801 -2.489 1.00 78.50 84 CYS A O 1
ATOM 683 N N . TYR A 1 85 ? -3.085 -12.034 -3.666 1.00 75.38 85 TYR A N 1
ATOM 684 C CA . TYR A 1 85 ? -3.460 -11.147 -4.756 1.00 75.38 85 TYR A CA 1
ATOM 685 C C . TYR A 1 85 ? -4.732 -11.651 -5.441 1.00 75.38 85 TYR A C 1
ATOM 687 O O . TYR A 1 85 ? -5.705 -10.908 -5.546 1.00 75.38 85 TYR A O 1
ATOM 695 N N . TRP A 1 86 ? -4.775 -12.937 -5.813 1.00 70.31 86 TRP A N 1
ATOM 696 C CA . TRP A 1 86 ? -5.989 -13.530 -6.382 1.00 70.31 86 TRP A CA 1
ATOM 697 C C . TRP A 1 86 ? -7.106 -13.705 -5.362 1.00 70.31 86 TRP A C 1
ATOM 699 O O . TRP A 1 86 ? -8.284 -13.498 -5.665 1.00 70.31 86 TRP A O 1
ATOM 709 N N . GLY A 1 87 ? -6.738 -14.050 -4.132 1.00 64.31 87 GLY A N 1
ATOM 710 C CA . GLY A 1 87 ? -7.689 -14.269 -3.061 1.00 64.31 87 GLY A CA 1
ATOM 711 C C . GLY A 1 87 ? -8.495 -13.027 -2.708 1.00 64.31 87 GLY A C 1
ATOM 712 O O . GLY A 1 87 ? -9.628 -13.133 -2.256 1.00 64.31 87 GLY A O 1
ATOM 713 N N . ARG A 1 88 ? -7.979 -11.839 -3.008 1.00 68.06 88 ARG A N 1
ATOM 714 C CA . ARG A 1 88 ? -8.733 -10.592 -2.928 1.00 68.06 88 ARG A CA 1
ATOM 715 C C . ARG A 1 88 ? -10.002 -10.591 -3.786 1.00 68.06 88 ARG A C 1
ATOM 717 O O . ARG A 1 88 ? -11.063 -10.218 -3.295 1.00 68.06 88 ARG A O 1
ATOM 724 N N . PHE A 1 89 ? -9.913 -11.040 -5.038 1.00 65.69 89 PHE A N 1
ATOM 725 C CA . PHE A 1 89 ? -11.061 -11.086 -5.954 1.00 65.69 89 PHE A CA 1
ATOM 726 C C . PHE A 1 89 ? -12.083 -12.135 -5.519 1.00 65.69 89 PHE A C 1
ATOM 728 O O . PHE A 1 89 ? -13.287 -11.934 -5.662 1.00 65.69 89 PHE A O 1
ATOM 735 N N . ASN A 1 90 ? -11.595 -13.221 -4.920 1.00 66.50 90 ASN A N 1
ATOM 736 C CA . ASN A 1 90 ? -12.418 -14.326 -4.441 1.00 66.50 90 ASN A CA 1
ATOM 737 C C . ASN A 1 90 ? -12.823 -14.192 -2.963 1.00 66.50 90 ASN A C 1
ATOM 739 O O . ASN A 1 90 ? -13.435 -15.112 -2.425 1.00 66.50 90 ASN A O 1
ATOM 743 N N . LYS A 1 91 ? -12.484 -13.075 -2.298 1.00 67.94 91 LYS A N 1
ATOM 744 C CA . LYS A 1 91 ? -12.676 -12.855 -0.852 1.00 67.94 91 LYS A CA 1
ATOM 745 C C . LYS A 1 91 ? -12.169 -14.023 0.009 1.00 67.94 91 LYS A C 1
ATOM 747 O O . LYS A 1 91 ? -12.815 -14.424 0.971 1.00 67.94 91 LYS A O 1
ATOM 752 N N . THR A 1 92 ? -11.003 -14.568 -0.337 1.00 71.19 92 THR A N 1
ATOM 753 C CA . THR A 1 92 ? -10.385 -15.727 0.325 1.00 71.19 92 THR A CA 1
ATOM 754 C C . THR A 1 92 ? -10.226 -15.518 1.825 1.00 71.19 92 THR A C 1
ATOM 756 O O . THR A 1 92 ? -10.435 -16.455 2.589 1.00 71.19 92 THR A O 1
ATOM 759 N N . CYS A 1 93 ? -9.907 -14.294 2.247 1.00 82.62 93 CYS A N 1
ATOM 760 C CA . CYS A 1 93 ? -9.799 -13.930 3.651 1.00 82.62 93 CYS A CA 1
ATOM 761 C C . C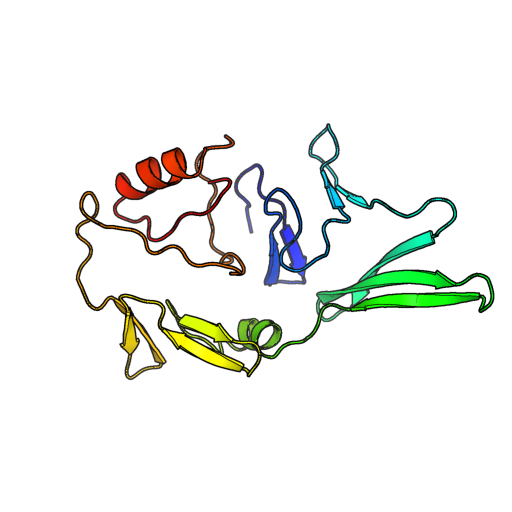YS A 1 93 ? -10.935 -12.982 4.044 1.00 82.62 93 CYS A C 1
ATOM 763 O O . CYS A 1 93 ? -11.173 -11.966 3.391 1.00 82.62 93 CYS A O 1
ATOM 765 N N . GLY A 1 94 ? -11.647 -13.339 5.115 1.00 83.81 94 GLY A N 1
ATOM 766 C CA . GLY A 1 94 ? -12.741 -12.537 5.659 1.00 83.81 94 GLY A CA 1
ATOM 767 C C . GLY A 1 94 ? -12.257 -11.301 6.435 1.00 83.81 94 GLY A C 1
ATOM 768 O O . GLY A 1 94 ? -11.052 -11.092 6.604 1.00 83.81 94 GLY A O 1
ATOM 769 N N . PRO A 1 95 ? -13.184 -10.485 6.963 1.00 84.56 95 PRO A N 1
ATOM 770 C CA . PRO A 1 95 ? -12.849 -9.302 7.753 1.00 84.56 95 PRO A CA 1
ATOM 771 C C . PRO A 1 95 ? -11.899 -9.612 8.917 1.00 84.56 95 PRO A C 1
ATOM 773 O O . PRO A 1 95 ? -11.958 -10.692 9.506 1.00 84.56 95 PRO A O 1
ATOM 776 N N . TYR A 1 96 ? -11.030 -8.652 9.250 1.00 87.12 96 TYR A N 1
ATOM 777 C CA . TYR A 1 96 ? -10.039 -8.742 10.335 1.00 87.12 96 TYR A CA 1
ATOM 778 C C . TYR A 1 96 ? -9.043 -9.916 10.237 1.00 87.12 96 TYR A C 1
ATOM 780 O O . TYR A 1 96 ? -8.377 -10.248 11.222 1.00 87.12 96 TYR A O 1
ATOM 788 N N . SER A 1 97 ? -8.912 -10.534 9.061 1.00 88.56 97 SER A N 1
ATOM 789 C CA . SER A 1 97 ? -7.921 -11.575 8.788 1.00 88.56 97 SER A CA 1
ATOM 790 C C . SER A 1 97 ? -6.869 -11.099 7.784 1.00 88.56 97 SER A C 1
ATOM 792 O O . SER A 1 97 ? -7.120 -10.216 6.966 1.00 88.56 97 SER A O 1
ATOM 794 N N . VAL A 1 98 ? -5.671 -11.672 7.869 1.00 88.12 98 VAL A N 1
ATOM 795 C CA . VAL A 1 98 ? -4.532 -11.381 6.994 1.00 88.12 98 VAL A CA 1
ATOM 796 C C . VAL A 1 98 ? -4.218 -12.615 6.167 1.00 88.12 98 VAL A C 1
ATOM 798 O O . VAL A 1 98 ? -4.130 -13.722 6.700 1.00 88.12 98 VAL A O 1
ATOM 801 N N . CYS A 1 99 ? -4.016 -12.409 4.869 1.00 86.44 99 CYS A N 1
ATOM 802 C CA . CYS A 1 99 ? -3.574 -13.455 3.962 1.00 86.44 99 CYS A CA 1
ATOM 803 C C . CYS A 1 99 ? -2.048 -13.609 3.998 1.00 86.44 99 CYS A C 1
ATOM 805 O O . CYS A 1 99 ? -1.309 -12.626 3.910 1.00 86.44 99 CYS A O 1
ATOM 807 N N . SER A 1 100 ? -1.571 -14.848 4.101 1.00 83.62 100 SER A N 1
ATOM 808 C CA . SER A 1 100 ? -0.163 -15.209 3.941 1.00 83.62 100 SER A CA 1
ATOM 809 C C . SER A 1 100 ? 0.105 -15.744 2.532 1.00 83.62 100 SER A C 1
ATOM 811 O O . SER A 1 100 ? -0.775 -16.331 1.906 1.00 83.62 100 SER A O 1
ATOM 813 N N . LYS A 1 101 ? 1.350 -15.636 2.051 1.00 74.81 101 LYS A N 1
ATOM 814 C CA . LYS A 1 101 ? 1.763 -16.097 0.707 1.00 74.81 101 LYS A CA 1
ATOM 815 C C . LYS A 1 101 ? 1.383 -17.547 0.379 1.00 74.81 101 LYS A C 1
ATOM 817 O O . LYS A 1 101 ? 1.275 -17.884 -0.795 1.00 74.81 101 LYS A O 1
ATOM 822 N N . ASN A 1 102 ? 1.158 -18.382 1.393 1.00 76.94 102 ASN A N 1
ATOM 823 C CA . ASN A 1 102 ? 0.703 -19.764 1.239 1.00 76.94 102 ASN A CA 1
ATOM 824 C C . ASN A 1 102 ? -0.828 -19.882 1.090 1.00 76.94 102 ASN A C 1
ATOM 826 O O . ASN A 1 102 ? -1.372 -20.957 1.322 1.00 76.94 102 ASN A O 1
ATOM 830 N N . ALA A 1 103 ? -1.525 -18.793 0.745 1.00 76.75 103 ALA A N 1
ATOM 831 C CA . ALA A 1 103 ? -2.986 -18.704 0.658 1.00 76.75 103 ALA A CA 1
ATOM 832 C C . ALA A 1 103 ? -3.726 -18.918 1.989 1.00 76.75 103 ALA A C 1
ATOM 834 O O . ALA A 1 103 ? -4.934 -19.148 1.991 1.00 76.75 103 ALA A O 1
ATOM 835 N N . SER A 1 104 ? -3.022 -18.879 3.122 1.00 84.06 104 SER A N 1
ATOM 836 C CA . SER A 1 104 ? -3.632 -19.105 4.430 1.00 84.06 104 SER A CA 1
ATOM 837 C C . SER A 1 104 ? -4.103 -17.792 5.045 1.00 84.06 104 SER A C 1
ATOM 839 O O . SER A 1 104 ? -3.374 -16.798 5.041 1.00 84.06 104 SER A O 1
ATOM 841 N N . CYS A 1 105 ? -5.312 -17.795 5.598 1.00 87.38 105 CYS A N 1
ATOM 842 C CA . CYS A 1 105 ? -5.858 -16.658 6.327 1.00 87.38 105 CYS A CA 1
ATOM 843 C C . CYS A 1 105 ? -5.620 -16.842 7.821 1.00 87.38 105 CYS A C 1
ATOM 845 O O . CYS A 1 105 ? -5.886 -17.909 8.372 1.00 87.38 105 CYS A O 1
ATOM 847 N N . HIS A 1 106 ? -5.142 -15.792 8.478 1.00 89.00 106 HIS A N 1
ATOM 848 C CA . HIS A 1 106 ? -4.910 -15.798 9.915 1.00 89.00 106 HIS A CA 1
ATOM 849 C C . HIS A 1 106 ? -5.524 -14.567 10.565 1.00 89.00 106 HIS A C 1
ATOM 851 O O . HIS A 1 106 ? -5.460 -13.459 10.034 1.00 89.00 106 HIS A O 1
ATOM 857 N N . CYS A 1 107 ? -6.101 -14.766 11.742 1.00 90.81 107 CYS A N 1
ATOM 858 C CA . CYS A 1 107 ? -6.584 -13.687 12.583 1.00 90.81 107 CYS A CA 1
ATOM 859 C C . CYS A 1 107 ? -5.418 -12.872 13.151 1.00 90.81 107 CYS A C 1
ATOM 861 O O . CYS A 1 107 ? -4.442 -13.438 13.645 1.00 90.81 107 CYS A O 1
ATOM 863 N N . ILE A 1 108 ? -5.526 -11.541 13.096 1.00 90.00 108 ILE A N 1
ATOM 864 C CA . ILE A 1 108 ? -4.556 -10.661 13.760 1.00 90.00 108 ILE A CA 1
ATOM 865 C C . ILE A 1 108 ? -4.658 -10.791 15.287 1.00 90.00 108 ILE A C 1
ATOM 867 O O . ILE A 1 108 ? -5.605 -11.358 15.838 1.00 90.00 108 ILE A O 1
ATOM 871 N N . GLN A 1 109 ? -3.672 -10.269 16.006 1.00 89.00 109 GLN A N 1
ATOM 872 C CA . GLN A 1 109 ? -3.712 -10.273 17.464 1.00 89.00 109 GLN A CA 1
ATOM 873 C C . GLN A 1 109 ? -4.940 -9.503 17.987 1.00 89.00 109 GLN A C 1
ATOM 875 O O . GLN A 1 109 ? -5.311 -8.457 17.461 1.00 89.00 109 GLN A O 1
ATOM 880 N N . GLY A 1 110 ? -5.598 -10.045 19.017 1.00 87.06 110 GLY A N 1
ATOM 881 C CA . GLY A 1 110 ? -6.792 -9.442 19.630 1.00 87.06 110 GLY A CA 1
ATOM 882 C C . GLY A 1 110 ? -8.131 -9.809 18.974 1.00 87.06 110 GLY A C 1
ATOM 883 O O . GLY A 1 110 ? -9.186 -9.489 19.528 1.00 87.06 110 GLY A O 1
ATOM 884 N N . VAL A 1 111 ? -8.119 -10.536 17.853 1.00 90.12 111 VAL A N 1
ATOM 885 C CA . VAL A 1 111 ? -9.320 -11.125 17.237 1.00 90.12 111 VAL A CA 1
ATOM 886 C C . VAL A 1 111 ? -9.285 -12.661 17.327 1.00 90.12 111 VAL A C 1
ATOM 888 O O . VAL A 1 111 ? -8.284 -13.270 17.721 1.00 90.12 111 VAL A O 1
ATOM 891 N N . THR A 1 112 ? -10.417 -13.302 17.066 1.00 91.81 112 THR A N 1
ATOM 892 C CA . THR A 1 112 ? -10.593 -14.760 17.048 1.00 91.81 112 THR A CA 1
ATOM 893 C C . THR A 1 112 ? -11.409 -15.170 15.832 1.00 91.81 112 THR A C 1
ATOM 895 O O . THR A 1 112 ? -12.143 -14.349 15.286 1.00 91.81 112 THR A O 1
ATOM 898 N N . GLU A 1 113 ? -11.282 -16.424 15.412 1.00 90.25 113 GLU A N 1
ATOM 899 C CA . GLU A 1 113 ? -12.036 -16.962 14.281 1.00 90.25 113 GLU A CA 1
ATOM 900 C C . GLU A 1 113 ? -13.543 -16.887 14.532 1.00 90.25 113 GLU A C 1
ATOM 902 O O . GLU A 1 113 ? -14.031 -17.167 15.632 1.00 90.25 113 GLU A O 1
ATOM 907 N N . LYS A 1 114 ? -14.281 -16.505 13.490 1.00 89.38 114 LYS A N 1
ATOM 908 C CA . LYS A 1 114 ? -15.740 -16.561 13.460 1.00 89.38 114 LYS A CA 1
ATOM 909 C C . LYS A 1 114 ? -16.164 -17.859 12.767 1.00 89.38 114 LYS A C 1
ATOM 911 O O . LYS A 1 114 ? -15.618 -18.202 11.724 1.00 89.38 114 LYS A O 1
ATOM 916 N N . LEU A 1 115 ? -17.183 -18.538 13.304 1.00 75.19 115 LEU A N 1
ATOM 917 C CA . LEU A 1 115 ? -17.729 -19.795 12.754 1.00 75.19 115 LEU A CA 1
ATOM 918 C C . LEU A 1 115 ? -18.125 -19.706 11.267 1.00 75.19 115 LEU A C 1
ATOM 920 O O . LEU A 1 115 ? -18.033 -20.691 10.547 1.00 75.19 115 LEU A O 1
ATOM 924 N N . GLU A 1 116 ? -18.538 -18.526 10.806 1.00 77.56 116 GLU A N 1
ATOM 925 C CA . GLU A 1 116 ? -18.965 -18.265 9.421 1.00 77.56 116 GLU A CA 1
ATOM 926 C C . GLU A 1 116 ? -17.831 -17.741 8.518 1.00 77.56 116 GLU A C 1
ATOM 928 O O . GLU A 1 116 ? -18.080 -17.309 7.395 1.00 77.56 116 GLU A O 1
ATOM 933 N N . GLY A 1 117 ? -16.587 -17.752 9.007 1.00 79.50 117 GLY A N 1
ATOM 934 C CA . GLY A 1 117 ? -15.414 -17.241 8.304 1.00 79.50 117 GLY A CA 1
ATOM 935 C C . GLY A 1 117 ? -15.003 -15.825 8.719 1.00 79.50 117 GLY A C 1
ATOM 936 O O . GLY A 1 117 ? -15.808 -15.004 9.169 1.00 79.50 117 GLY A O 1
ATOM 937 N N . GLY A 1 118 ? -13.709 -15.541 8.556 1.00 85.31 118 GLY A N 1
ATOM 938 C CA . GLY A 1 118 ? -13.078 -14.302 9.013 1.00 85.31 118 GLY A CA 1
ATOM 939 C C . GLY A 1 118 ? -12.825 -14.283 10.520 1.00 85.31 118 GLY A C 1
ATOM 940 O O . GLY A 1 118 ? -12.835 -15.318 11.190 1.00 85.31 118 GLY A O 1
ATOM 941 N N . CYS A 1 119 ? -12.578 -13.087 11.049 1.00 91.19 119 CYS A N 1
ATOM 942 C CA . CYS A 1 119 ? -12.227 -12.886 12.448 1.00 91.19 119 CYS A CA 1
ATOM 943 C C . CYS A 1 119 ? -13.113 -11.823 13.102 1.00 91.19 119 CYS A C 1
ATOM 945 O O . CYS A 1 119 ? -13.632 -10.923 12.444 1.00 91.19 119 CYS A O 1
ATOM 947 N N . ILE A 1 120 ? -13.272 -11.913 14.418 1.00 90.56 120 ILE A N 1
ATOM 948 C CA . ILE A 1 120 ? -14.018 -10.959 15.240 1.00 90.56 120 ILE A CA 1
ATOM 949 C C . ILE A 1 120 ? -13.193 -10.567 16.464 1.00 90.56 120 ILE A C 1
ATOM 951 O O . ILE A 1 120 ? -12.432 -11.379 16.992 1.00 90.56 120 ILE A O 1
ATOM 955 N N . ARG A 1 121 ? -13.309 -9.317 16.925 1.00 88.75 121 ARG A N 1
ATOM 956 C CA . ARG A 1 121 ? -12.619 -8.867 18.144 1.00 88.75 121 ARG A CA 1
ATOM 957 C C . ARG A 1 121 ? -13.023 -9.717 19.345 1.00 88.75 121 ARG A C 1
ATOM 959 O O . ARG A 1 121 ? -14.196 -10.016 19.531 1.00 88.75 121 ARG A O 1
ATOM 966 N N . ARG A 1 122 ? -12.033 -10.071 20.172 1.00 88.94 122 ARG A N 1
ATOM 967 C CA . ARG A 1 122 ? -12.259 -10.805 21.429 1.00 88.94 122 ARG A CA 1
ATOM 968 C C . ARG A 1 122 ? -12.929 -9.932 22.488 1.00 88.94 122 ARG A C 1
ATOM 970 O O . ARG A 1 122 ? -13.736 -10.429 23.260 1.00 88.94 122 ARG A O 1
ATOM 977 N N . ASN A 1 123 ? -12.595 -8.642 22.497 1.00 87.38 123 ASN A N 1
ATOM 978 C CA . ASN A 1 123 ? -13.082 -7.661 23.462 1.00 87.38 123 ASN A CA 1
ATOM 979 C C . ASN A 1 123 ? -13.876 -6.559 22.752 1.00 87.38 123 ASN A C 1
AT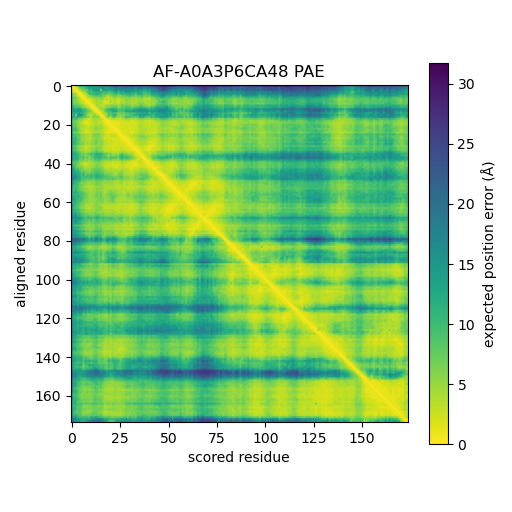OM 981 O O . ASN A 1 123 ? -13.560 -6.194 21.617 1.00 87.38 123 ASN A O 1
ATOM 985 N N . ALA A 1 124 ? -14.876 -6.005 23.438 1.00 87.31 124 ALA A N 1
ATOM 986 C CA . ALA A 1 124 ? -15.575 -4.810 22.978 1.00 87.31 124 ALA A CA 1
ATOM 987 C C . ALA A 1 124 ? -14.627 -3.597 22.949 1.00 87.31 124 ALA A C 1
ATOM 989 O O . ALA A 1 124 ? -13.740 -3.485 23.796 1.00 87.31 124 ALA A O 1
ATOM 990 N N . MET A 1 125 ? -14.831 -2.706 21.975 1.00 84.88 125 MET A N 1
ATOM 991 C CA . MET A 1 125 ? -14.093 -1.443 21.867 1.00 84.88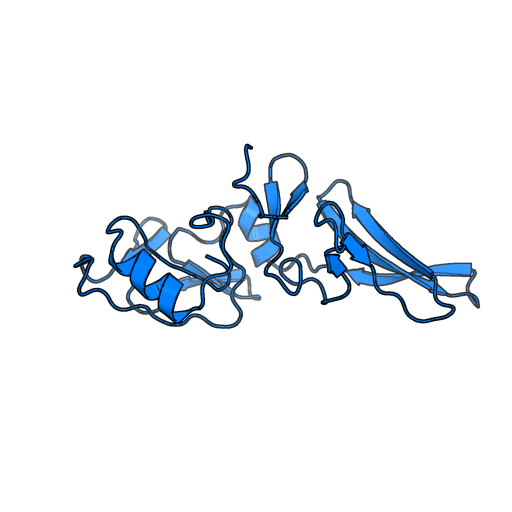 125 MET A CA 1
ATOM 992 C C . MET A 1 125 ? -14.494 -0.500 22.994 1.00 84.88 125 MET A C 1
ATOM 994 O O . MET A 1 125 ? -15.676 -0.390 23.325 1.00 84.88 125 MET A O 1
ATOM 998 N N . LYS A 1 126 ? -13.509 0.200 23.543 1.00 88.00 126 LYS A N 1
ATOM 999 C CA . LYS A 1 126 ? -13.690 1.258 24.537 1.00 88.00 126 LYS A CA 1
ATOM 1000 C C . LYS A 1 126 ? -13.384 2.648 23.974 1.00 88.00 126 LYS A C 1
ATOM 1002 O O . LYS A 1 126 ? -13.405 3.621 24.725 1.00 88.00 126 LYS A O 1
ATOM 1007 N N . CYS A 1 127 ? -13.151 2.753 22.664 1.00 88.56 127 CYS A N 1
ATOM 1008 C CA . CYS A 1 127 ? -12.861 3.992 21.949 1.00 88.56 127 CYS A CA 1
ATOM 1009 C C . CYS A 1 127 ? -11.612 4.693 22.505 1.00 88.56 127 CYS A C 1
ATOM 1011 O O . CYS A 1 127 ? -10.501 4.255 22.232 1.00 88.56 127 CYS A O 1
ATOM 1013 N N . ASN A 1 128 ? -11.771 5.717 23.346 1.00 84.88 128 ASN A N 1
ATOM 1014 C CA . ASN A 1 128 ? -10.663 6.527 23.867 1.00 84.88 128 ASN A CA 1
ATOM 1015 C C . ASN A 1 128 ? -9.656 5.746 24.738 1.00 84.88 128 ASN A C 1
ATOM 1017 O O . ASN A 1 128 ? -8.563 6.243 24.997 1.00 84.88 128 ASN A O 1
ATOM 1021 N N . GLU A 1 129 ? -10.030 4.559 25.224 1.00 87.00 129 GLU A N 1
ATOM 1022 C CA . GLU A 1 129 ? -9.154 3.658 25.991 1.00 87.00 129 GLU A CA 1
ATOM 1023 C C . GLU A 1 129 ? -8.585 2.506 25.145 1.00 87.00 129 GLU A C 1
ATOM 1025 O O . GLU A 1 129 ? -7.879 1.643 25.674 1.00 87.00 129 GLU A O 1
ATOM 1030 N N . ASP A 1 130 ? -8.928 2.440 23.855 1.00 88.00 130 ASP A N 1
ATOM 1031 C CA . ASP A 1 130 ? -8.426 1.389 22.981 1.00 88.00 130 ASP A CA 1
ATOM 1032 C C . ASP A 1 130 ? -6.926 1.568 22.717 1.00 88.00 130 ASP A C 1
ATOM 1034 O O . ASP A 1 130 ? -6.369 2.664 22.746 1.00 88.00 130 ASP A O 1
ATOM 1038 N N . ILE A 1 131 ? -6.264 0.446 22.449 1.00 88.56 131 ILE A N 1
ATOM 1039 C CA . ILE A 1 131 ? -4.861 0.401 22.046 1.00 88.56 131 ILE A CA 1
ATOM 1040 C C . ILE A 1 131 ? -4.749 -0.214 20.656 1.00 88.56 131 ILE A C 1
ATOM 1042 O O . ILE A 1 131 ? -5.557 -1.065 20.265 1.00 88.56 131 ILE A O 1
ATOM 1046 N N . PHE A 1 132 ? -3.715 0.185 19.921 1.00 90.31 132 PHE A N 1
ATOM 1047 C CA . PHE A 1 132 ? -3.447 -0.335 18.587 1.00 90.31 132 PHE A CA 1
ATOM 1048 C C . PHE A 1 132 ? -2.290 -1.325 18.591 1.00 90.31 132 PHE A C 1
ATOM 1050 O O . PHE A 1 132 ? -1.230 -1.086 19.165 1.00 90.31 132 PHE A O 1
ATOM 1057 N N . GLU A 1 133 ? -2.490 -2.436 17.887 1.00 89.69 133 GLU A N 1
ATOM 1058 C CA . GLU A 1 133 ? -1.433 -3.394 17.586 1.00 89.69 133 GLU A CA 1
ATOM 1059 C C . GLU A 1 133 ? -0.728 -2.981 16.290 1.00 89.69 133 GLU A C 1
ATOM 1061 O O . GLU A 1 133 ? -1.368 -2.751 15.258 1.00 89.69 133 GLU A O 1
ATOM 1066 N N . LYS A 1 134 ? 0.605 -2.930 16.311 1.00 90.44 134 LYS A N 1
ATOM 1067 C CA . LYS A 1 134 ? 1.386 -2.576 15.125 1.00 90.44 134 LYS A CA 1
ATOM 1068 C C . LYS A 1 134 ? 1.558 -3.783 14.206 1.00 90.44 134 LYS A C 1
ATOM 1070 O O . LYS A 1 134 ? 2.408 -4.640 14.437 1.00 90.44 134 LYS A O 1
ATOM 1075 N N . LEU A 1 135 ? 0.848 -3.782 13.082 1.00 89.06 135 LEU A N 1
ATOM 1076 C CA . LEU A 1 135 ? 1.069 -4.756 12.014 1.00 89.06 135 LEU A CA 1
ATOM 1077 C C . LEU A 1 135 ? 2.199 -4.300 11.078 1.00 89.06 135 LEU A C 1
ATOM 1079 O O . LEU A 1 135 ? 2.253 -3.148 10.648 1.00 89.06 135 LEU A O 1
ATOM 1083 N N . GLN A 1 136 ? 3.119 -5.206 10.748 1.00 87.25 136 GLN A N 1
ATOM 1084 C CA . GLN A 1 136 ? 4.272 -4.919 9.888 1.00 87.25 136 GLN A CA 1
ATOM 1085 C C . GLN A 1 136 ? 4.174 -5.643 8.550 1.00 87.25 136 GLN A C 1
ATOM 1087 O O . GLN A 1 136 ? 3.672 -6.758 8.493 1.00 87.25 136 GLN A O 1
ATOM 1092 N N . LYS A 1 137 ? 4.744 -5.045 7.492 1.00 82.81 137 LYS A N 1
ATOM 1093 C CA . LYS A 1 137 ? 4.787 -5.630 6.135 1.00 82.81 137 LYS A CA 1
ATOM 1094 C C . LYS A 1 137 ? 3.390 -5.977 5.600 1.00 82.81 137 LYS A C 1
ATOM 1096 O O . LYS A 1 137 ? 3.213 -6.988 4.930 1.00 82.81 137 LYS A O 1
ATOM 1101 N N . MET A 1 138 ? 2.414 -5.137 5.930 1.00 82.69 138 MET A N 1
ATOM 1102 C CA . MET A 1 138 ? 1.037 -5.277 5.474 1.00 82.69 138 MET A CA 1
ATOM 1103 C C . MET A 1 138 ? 0.805 -4.444 4.219 1.00 82.69 138 MET A C 1
ATOM 1105 O O . MET A 1 138 ? 1.311 -3.324 4.108 1.00 82.69 138 MET A O 1
ATOM 1109 N N . LYS A 1 139 ? -0.016 -4.973 3.313 1.00 77.56 139 LYS A N 1
ATOM 1110 C CA . LYS A 1 139 ? -0.696 -4.168 2.302 1.00 77.56 139 LYS A CA 1
ATOM 1111 C C . LYS A 1 139 ? -1.837 -3.411 2.984 1.00 77.56 139 LYS A C 1
ATOM 1113 O O . LYS A 1 139 ? -2.561 -3.993 3.790 1.00 77.56 139 LYS A O 1
ATOM 1118 N N . LEU A 1 140 ? -1.964 -2.116 2.698 1.00 77.00 140 LEU A N 1
ATOM 1119 C CA . LEU A 1 140 ? -3.052 -1.308 3.250 1.00 77.00 140 LEU A CA 1
ATOM 1120 C C . LEU A 1 140 ? -4.402 -1.765 2.667 1.00 77.00 140 LEU A C 1
ATOM 1122 O O . LEU A 1 140 ? -4.449 -2.119 1.485 1.00 77.00 140 LEU A O 1
ATOM 1126 N N . PRO A 1 141 ? -5.481 -1.770 3.469 1.00 72.81 141 PRO A N 1
ATOM 1127 C CA . PRO A 1 141 ? -6.815 -2.105 2.984 1.00 72.81 141 PRO A CA 1
ATOM 1128 C C . PRO A 1 141 ? -7.309 -1.087 1.943 1.00 72.81 141 PRO A C 1
ATOM 1130 O O . PRO A 1 141 ? -6.884 0.069 1.925 1.00 72.81 141 PRO A O 1
ATOM 1133 N N . GLU A 1 142 ? -8.219 -1.525 1.073 1.00 65.88 142 GLU A N 1
ATOM 1134 C CA . GLU A 1 142 ? -8.783 -0.702 -0.010 1.00 65.88 142 GLU A CA 1
ATOM 1135 C C . GLU A 1 142 ? -9.650 0.441 0.458 1.00 65.88 142 GLU A C 1
ATOM 1137 O O . GLU A 1 142 ? -9.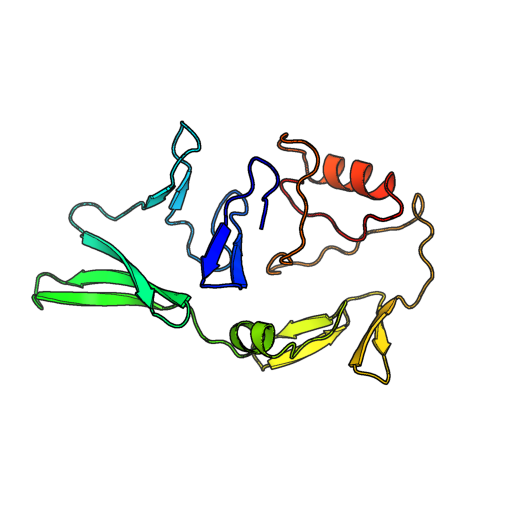745 1.437 -0.246 1.00 65.88 142 GLU A O 1
ATOM 1142 N N . ASP A 1 143 ? -10.267 0.310 1.621 1.00 63.78 143 ASP A N 1
ATOM 1143 C CA . ASP A 1 143 ? -11.278 1.255 2.088 1.00 63.78 143 ASP A CA 1
ATOM 1144 C C . ASP A 1 143 ? -10.667 2.306 3.026 1.00 63.78 143 ASP A C 1
ATOM 1146 O O . ASP A 1 143 ? -11.344 2.889 3.863 1.00 63.78 143 ASP A O 1
ATOM 1150 N N . GLY A 1 144 ? -9.351 2.524 2.926 1.00 66.25 144 GLY A N 1
ATOM 1151 C CA . GLY A 1 144 ? -8.665 3.556 3.691 1.00 66.25 144 GLY A CA 1
ATOM 1152 C C . GLY A 1 144 ? -9.071 4.951 3.220 1.00 66.25 144 GLY A C 1
ATOM 1153 O O . GLY A 1 144 ? -8.799 5.319 2.072 1.00 66.25 144 GLY A O 1
ATOM 1154 N N . GLU A 1 145 ? -9.670 5.723 4.122 1.00 65.94 145 GLU A N 1
ATOM 1155 C CA . GLU A 1 145 ? -9.925 7.151 3.952 1.00 65.94 145 GLU A CA 1
ATOM 1156 C C . GLU A 1 145 ? -8.753 7.971 4.498 1.00 65.94 145 GLU A C 1
ATOM 1158 O O . GLU A 1 145 ? -8.158 7.634 5.525 1.00 65.94 145 GLU A O 1
ATOM 1163 N N . ARG A 1 146 ? -8.403 9.050 3.790 1.00 66.94 146 ARG A N 1
ATOM 1164 C CA . ARG A 1 146 ? -7.388 10.000 4.246 1.00 66.94 146 ARG A CA 1
ATOM 1165 C C . ARG A 1 146 ? -8.050 11.047 5.129 1.00 66.94 146 ARG A C 1
ATOM 1167 O O . ARG A 1 146 ? -9.056 11.640 4.745 1.00 66.94 146 ARG A O 1
ATOM 1174 N N . ILE A 1 147 ? -7.451 11.311 6.278 1.00 63.41 147 ILE A N 1
ATOM 1175 C CA . ILE A 1 147 ? -7.945 12.281 7.238 1.00 63.41 147 ILE A CA 1
ATOM 1176 C C . ILE A 1 147 ? -7.379 13.646 6.829 1.00 63.41 147 ILE A C 1
ATOM 1178 O O . ILE A 1 147 ? -6.222 13.967 7.054 1.00 63.41 147 ILE A O 1
ATOM 1182 N N . ASN A 1 148 ? -8.212 14.484 6.209 1.00 56.03 148 ASN A N 1
ATOM 1183 C CA . ASN A 1 148 ? -7.948 15.912 5.988 1.00 56.03 148 ASN A CA 1
ATOM 1184 C C . ASN A 1 148 ? -6.579 16.275 5.378 1.00 56.03 148 ASN A C 1
ATOM 1186 O O . ASN A 1 148 ? -5.817 16.981 6.030 1.00 56.03 148 ASN A O 1
ATOM 1190 N N . GLY A 1 149 ? -6.285 15.870 4.132 1.00 52.72 149 GLY A N 1
ATOM 1191 C CA . GLY A 1 149 ? -5.343 16.525 3.186 1.00 52.72 149 GLY A CA 1
ATOM 1192 C C . GLY A 1 149 ? -3.892 16.823 3.625 1.00 52.72 149 GLY A C 1
ATOM 1193 O O . GLY A 1 149 ? -3.074 17.252 2.816 1.00 52.72 149 GLY A O 1
ATOM 1194 N N . SER A 1 150 ? -3.541 16.577 4.881 1.00 57.84 150 SER A N 1
ATOM 1195 C CA . SER A 1 150 ? -2.310 16.972 5.559 1.00 57.84 150 SER A CA 1
ATOM 1196 C C . SER A 1 150 ? -1.459 15.729 5.758 1.00 57.84 150 SER A C 1
ATOM 1198 O O . SER A 1 150 ? -1.979 14.618 5.771 1.00 57.84 150 SER A O 1
ATOM 1200 N N . SER A 1 151 ? -0.138 15.873 5.818 1.00 67.19 151 SER A N 1
ATOM 1201 C CA . SER A 1 151 ? 0.742 14.741 6.121 1.00 67.19 151 SER A CA 1
ATOM 1202 C C . SER A 1 151 ? 0.907 14.644 7.634 1.00 67.19 151 SER A C 1
ATOM 1204 O O . SER A 1 151 ? 1.854 15.218 8.170 1.00 67.19 151 SER A O 1
ATOM 1206 N N . TYR A 1 152 ? -0.000 13.942 8.313 1.00 71.94 152 TYR A N 1
ATOM 1207 C CA . TYR A 1 152 ? 0.117 13.713 9.752 1.00 71.94 152 TYR A CA 1
ATOM 1208 C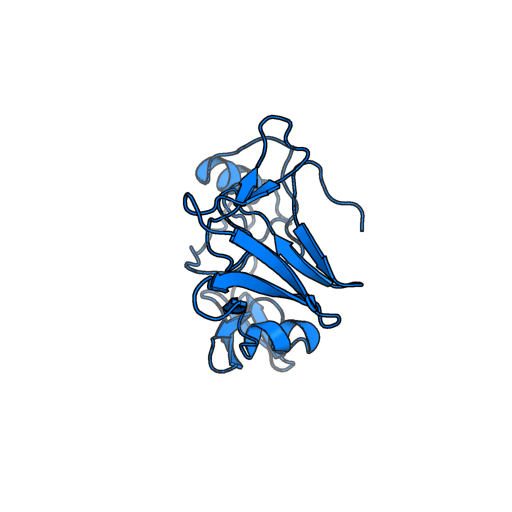 C . TYR A 1 152 ? 1.281 12.767 10.089 1.00 71.94 152 TYR A C 1
ATOM 1210 O O . TYR A 1 152 ? 1.632 11.856 9.324 1.00 71.94 152 TYR A O 1
ATOM 1218 N N . SER A 1 153 ? 1.887 12.970 11.261 1.00 82.12 153 SER A N 1
ATOM 1219 C CA . SER A 1 153 ? 2.787 11.986 11.865 1.00 82.12 153 SER A CA 1
ATOM 1220 C C . SER A 1 153 ? 2.004 10.735 12.291 1.00 82.12 153 SER A C 1
ATOM 1222 O O . SER A 1 153 ? 0.782 10.755 12.434 1.00 82.12 153 SER A O 1
ATOM 1224 N N . VAL A 1 154 ? 2.698 9.617 12.524 1.00 83.69 154 VAL A N 1
ATOM 1225 C CA . VAL A 1 154 ? 2.049 8.372 12.986 1.00 83.69 154 VAL A CA 1
ATOM 1226 C C . VAL A 1 154 ? 1.355 8.588 14.335 1.00 83.69 154 VAL A C 1
ATOM 1228 O O . VAL A 1 154 ? 0.255 8.090 14.549 1.00 83.69 154 VAL A O 1
ATOM 1231 N N . GLU A 1 155 ? 1.979 9.364 15.218 1.00 87.56 155 GLU A N 1
ATOM 1232 C CA . GLU A 1 155 ? 1.458 9.699 16.544 1.00 87.56 155 GLU A CA 1
ATOM 1233 C C . GLU A 1 155 ? 0.236 10.626 16.463 1.00 87.56 155 GLU A C 1
ATOM 1235 O O . GLU A 1 155 ? -0.661 10.564 17.303 1.00 87.56 155 GLU A O 1
ATOM 1240 N N . GLU A 1 156 ? 0.186 11.505 15.461 1.00 87.06 156 GLU A N 1
ATOM 1241 C CA . GLU A 1 156 ? -0.985 12.340 15.196 1.00 87.06 156 GLU A CA 1
ATOM 1242 C C . GLU A 1 156 ? -2.140 11.503 14.644 1.00 87.06 156 GLU A C 1
ATOM 1244 O O . GLU A 1 156 ? -3.258 11.627 15.142 1.00 87.06 156 GLU A O 1
ATOM 1249 N N . CYS A 1 157 ? -1.863 10.593 13.705 1.00 86.56 157 CYS A N 1
ATOM 1250 C CA . CYS A 1 157 ? -2.851 9.646 13.191 1.00 86.56 157 CYS A CA 1
ATOM 1251 C C . CYS A 1 157 ? -3.481 8.800 14.292 1.00 86.56 157 CYS A C 1
ATOM 1253 O O . CYS A 1 157 ? -4.699 8.625 14.318 1.00 86.56 157 CYS A O 1
ATOM 1255 N N . GLU A 1 158 ? -2.668 8.318 15.229 1.00 88.81 158 GLU A N 1
ATOM 1256 C CA . GLU A 1 158 ? -3.150 7.578 16.390 1.00 88.81 158 GLU A CA 1
ATOM 1257 C C . GLU A 1 158 ? -4.109 8.426 17.230 1.00 88.81 158 GLU A C 1
ATOM 1259 O O . GLU A 1 158 ? -5.220 7.996 17.527 1.00 88.81 158 GLU A O 1
ATOM 1264 N N . LYS A 1 159 ? -3.729 9.669 17.554 1.00 89.31 159 LYS A N 1
ATOM 1265 C CA . LYS A 1 159 ? -4.577 10.582 18.337 1.00 89.31 159 LYS A CA 1
ATOM 1266 C C . LYS A 1 159 ? -5.886 10.921 17.638 1.00 89.31 159 LYS A C 1
ATOM 1268 O O . LYS A 1 159 ? -6.891 11.103 18.322 1.00 89.31 159 LYS A O 1
ATOM 1273 N N . VAL A 1 160 ? -5.877 11.077 16.315 1.00 88.00 160 VAL A N 1
ATOM 1274 C CA . VAL A 1 160 ? -7.110 11.344 15.569 1.00 88.00 160 VAL A CA 1
ATOM 1275 C C . VAL A 1 160 ? -7.993 10.102 15.550 1.00 88.00 160 VAL A C 1
ATOM 1277 O O . VAL A 1 160 ? -9.169 10.206 15.882 1.00 88.00 160 VAL A O 1
ATOM 1280 N N . CYS A 1 161 ? 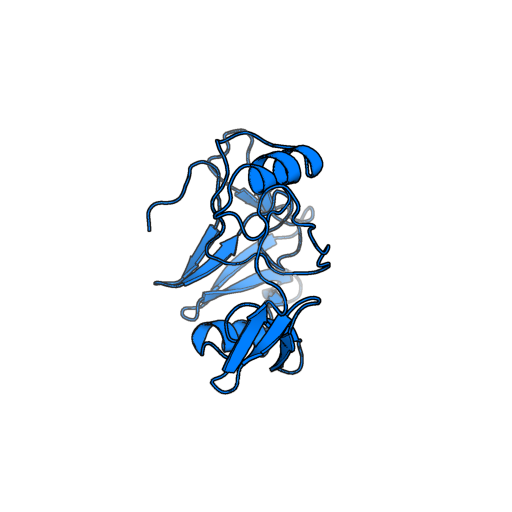-7.420 8.932 15.262 1.00 87.88 161 CYS A N 1
ATOM 1281 C CA . CYS A 1 161 ? -8.155 7.672 15.264 1.00 87.88 161 CYS A CA 1
ATOM 1282 C C . CYS A 1 161 ? -8.746 7.352 16.647 1.00 87.88 161 CYS A C 1
ATOM 1284 O O . CYS A 1 161 ? -9.888 6.933 16.728 1.00 87.88 161 CYS A O 1
ATOM 1286 N N . LEU A 1 162 ? -8.034 7.621 17.748 1.00 90.81 162 LEU A N 1
ATOM 1287 C CA . LEU A 1 162 ? -8.569 7.428 19.105 1.00 90.81 162 LEU A CA 1
ATOM 1288 C C . LEU A 1 162 ? -9.780 8.311 19.418 1.00 90.81 162 LEU A C 1
ATOM 1290 O O . LEU A 1 162 ? -10.628 7.906 20.205 1.00 90.81 162 LEU A O 1
ATOM 1294 N N . LYS A 1 163 ? -9.854 9.515 18.835 1.00 89.62 163 LYS A N 1
ATOM 1295 C CA . LYS A 1 163 ? -10.981 10.441 19.038 1.00 89.62 163 LYS A CA 1
ATOM 1296 C C . LYS A 1 163 ? -12.221 10.046 18.243 1.00 89.62 163 LYS A C 1
ATOM 1298 O O . LYS A 1 163 ? -13.316 10.487 18.587 1.00 89.62 163 LYS A O 1
ATOM 1303 N N . ASP A 1 164 ? -12.043 9.273 17.180 1.00 88.31 164 ASP A N 1
ATOM 1304 C CA . ASP A 1 164 ? -13.121 8.769 16.346 1.00 88.31 164 ASP A CA 1
ATOM 1305 C C . ASP A 1 164 ? -13.434 7.318 16.729 1.00 88.31 164 ASP A C 1
ATOM 1307 O O . ASP A 1 164 ? -12.719 6.386 16.367 1.00 88.31 164 ASP A O 1
ATOM 1311 N N . CYS A 1 165 ? -14.539 7.109 17.449 1.00 88.75 165 CYS A N 1
ATOM 1312 C CA . CYS A 1 165 ? -14.935 5.775 17.902 1.00 88.75 165 CYS A CA 1
ATOM 1313 C C . CYS A 1 165 ? -15.268 4.804 16.755 1.00 88.75 165 CYS A C 1
ATOM 1315 O O . CYS A 1 165 ? -15.307 3.582 16.968 1.00 88.75 165 CYS A O 1
ATOM 1317 N N . ASP A 1 166 ? -15.475 5.309 15.538 1.00 87.00 166 ASP A N 1
ATOM 1318 C CA . ASP A 1 166 ? -15.657 4.488 14.349 1.00 87.00 166 ASP A CA 1
ATOM 1319 C C . ASP A 1 166 ? -14.327 4.099 13.696 1.00 87.00 166 ASP A C 1
ATOM 1321 O O . ASP A 1 166 ? -14.261 3.048 13.050 1.00 87.00 166 ASP A O 1
ATOM 1325 N N . CYS A 1 167 ? -13.233 4.811 13.981 1.00 87.25 167 CYS A N 1
ATOM 1326 C CA . CYS A 1 167 ? -11.907 4.453 13.497 1.00 87.25 167 CYS A CA 1
ATOM 1327 C C . CYS A 1 167 ? -11.440 3.102 14.065 1.00 87.25 167 CYS A C 1
ATOM 1329 O O . CYS A 1 167 ? -11.476 2.836 15.268 1.00 87.25 167 CYS A O 1
ATOM 1331 N N . LYS A 1 168 ? -11.004 2.197 13.177 1.00 86.19 168 LYS A N 1
ATOM 1332 C CA . LYS A 1 168 ? -10.557 0.836 13.546 1.00 86.19 168 LYS A CA 1
ATOM 1333 C C . LYS A 1 168 ? -9.061 0.608 13.356 1.00 86.19 168 LYS A C 1
ATOM 1335 O O . LYS A 1 168 ? -8.516 -0.314 13.965 1.00 86.19 168 LYS A O 1
ATOM 1340 N N . SER A 1 169 ? -8.417 1.411 12.515 1.00 87.75 169 SER A N 1
ATOM 1341 C CA . SER A 1 169 ? -7.005 1.300 12.153 1.00 87.75 169 SER A CA 1
ATOM 1342 C C . SER A 1 169 ? -6.515 2.595 11.518 1.00 87.75 169 SER A C 1
ATOM 1344 O O . SER A 1 169 ? -7.289 3.271 10.848 1.00 87.75 169 SER A O 1
ATOM 1346 N N . PHE A 1 170 ? -5.219 2.866 11.622 1.00 87.38 170 PHE A N 1
ATOM 1347 C CA . PHE A 1 170 ? -4.560 3.963 10.920 1.00 87.38 170 PHE A CA 1
ATOM 1348 C C . PHE A 1 170 ? -3.223 3.496 10.332 1.00 87.38 170 PHE A C 1
ATOM 1350 O O . PHE A 1 170 ? -2.688 2.446 10.698 1.00 87.38 170 PHE A O 1
ATOM 1357 N N . ALA A 1 171 ? -2.676 4.283 9.413 1.00 82.75 171 ALA A N 1
ATOM 1358 C CA . ALA A 1 171 ? -1.359 4.076 8.824 1.00 82.75 171 ALA A CA 1
ATOM 1359 C C . ALA A 1 171 ? -0.650 5.426 8.641 1.00 82.75 171 ALA A C 1
ATOM 1361 O O . ALA A 1 171 ? -1.206 6.476 8.950 1.00 82.75 171 ALA A O 1
ATOM 1362 N N . ARG A 1 172 ? 0.597 5.405 8.149 1.00 73.06 172 ARG A N 1
ATOM 1363 C CA . ARG A 1 172 ? 1.281 6.635 7.717 1.00 73.06 172 ARG A CA 1
ATOM 1364 C C . ARG A 1 172 ? 0.476 7.314 6.611 1.00 73.06 172 ARG A C 1
ATOM 1366 O O . ARG A 1 172 ? -0.040 6.612 5.747 1.00 73.06 172 ARG A O 1
ATOM 1373 N N . MET A 1 173 ? 0.462 8.648 6.616 1.00 62.50 173 MET A N 1
ATOM 1374 C CA . MET A 1 173 ? -0.363 9.452 5.705 1.00 62.50 173 MET A CA 1
ATOM 1375 C C . MET A 1 173 ? -1.862 9.168 5.870 1.00 62.50 173 MET A C 1
ATOM 1377 O O . MET A 1 173 ? -2.586 9.083 4.876 1.00 62.50 173 MET A O 1
ATOM 1381 N N . CYS A 1 174 ? -2.311 9.015 7.125 1.00 63.56 174 CYS A N 1
ATOM 1382 C CA . CYS A 1 174 ? -3.647 9.489 7.446 1.00 63.56 174 CYS A CA 1
ATOM 1383 C C . CYS A 1 174 ? -3.660 11.015 7.216 1.00 63.56 174 CYS A C 1
ATOM 1385 O O . CYS A 1 174 ? -4.725 11.477 6.786 1.00 63.56 174 CYS A O 1
#

Mean predicted aligned error: 8.38 Å